Protein AF-K1Z1I6-F1 (afdb_monomer)

Nearest PDB structures (foldseek):
  6q6f-assembly1_A  TM=4.131E-01  e=9.429E-01  Homo sapiens
  6hsb-assembly1_A  TM=4.405E-01  e=1.726E+00  Acidithiobacillus caldus SM-1
  6smf-assembly1_A  TM=3.821E-01  e=1.411E+00  Zymomonas mobilis subsp. mobilis ZM4 = ATCC 31821
  2p9j-assembly1_D  TM=3.889E-01  e=2.582E+00  Aquifex aeolicus VF5

Solvent-accessible surface area (backbone atoms only — not comparable to full-atom values): 6512 Å² total; per-residue (Å²): 132,88,78,79,81,66,95,42,87,88,37,46,66,58,52,35,57,65,35,99,62,62,60,55,78,60,60,29,36,32,40,29,16,32,57,78,52,69,89,44,34,97,45,70,71,64,38,58,75,49,62,58,33,61,60,56,55,55,67,49,48,72,61,37,51,77,68,69,27,45,77,46,82,42,54,47,49,94,58,34,69,58,49,48,67,72,67,61,49,74,41,75,47,81,61,54,65,36,55,72,64,42,56,74,84,76,74,124

Sequence (108 aa):
MNNTIVNLPHTRPLIAKKNINGGKLPKKVAIIYTDERREDFGTDEEYQTVSGSKEEAYGFQPYFEKLKIKTVYLKGNASLANNLRHEKPDMALNLVTTVKGYDYLGAT

Sec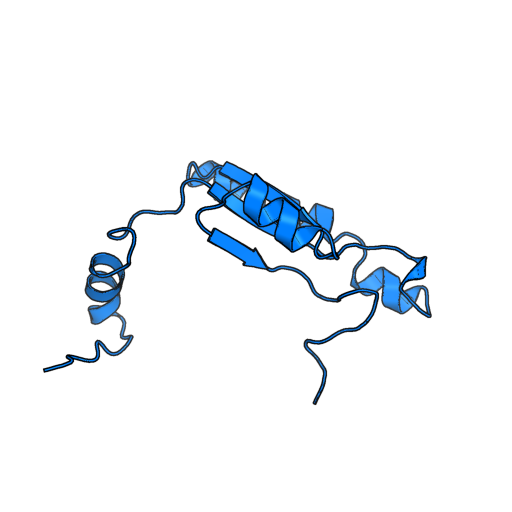ondary structure (DSSP, 8-state):
--------TTTHHHHHHTSTTTTPPPSEEEEEE----GGG-SSHHHHHTTTTHHHHHHHTHHHHHHTT-EEEEEESSTTHHHHHHHH--SEEEE----BTTB-SSS--

Mean predicted aligned error: 7.89 Å

pLDDT: mean 87.11, std 14.19, range [37.5, 98.44]

Structure (mmCIF, N/CA/C/O backbone):
data_AF-K1Z1I6-F1
#
_entry.id   AF-K1Z1I6-F1
#
loop_
_atom_site.group_PDB
_atom_site.id
_atom_site.type_symbol
_atom_site.label_atom_id
_atom_site.label_alt_id
_atom_site.label_comp_id
_atom_site.label_asym_id
_atom_site.label_entity_id
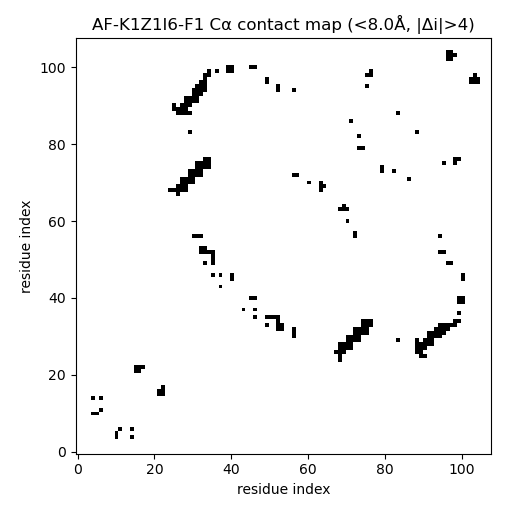_atom_site.label_seq_id
_atom_site.pdbx_PDB_ins_code
_atom_site.Cartn_x
_atom_site.Cartn_y
_atom_site.Cartn_z
_atom_site.occupancy
_atom_site.B_iso_or_equiv
_atom_site.auth_seq_id
_atom_site.aut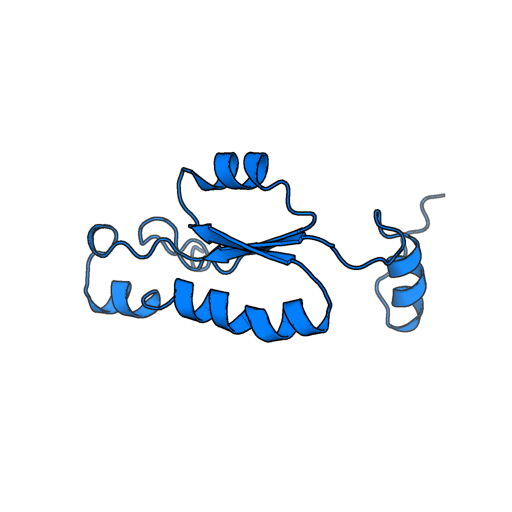h_comp_id
_atom_site.auth_asym_id
_atom_site.auth_atom_id
_atom_site.pdbx_PDB_model_num
ATOM 1 N N . MET A 1 1 ? -39.584 -8.771 1.074 1.00 39.28 1 MET A N 1
ATOM 2 C CA . MET A 1 1 ? -39.390 -7.651 0.126 1.00 39.28 1 MET A CA 1
ATOM 3 C C . MET A 1 1 ? -37.935 -7.215 0.209 1.00 39.28 1 MET A C 1
ATOM 5 O O . MET A 1 1 ? -37.524 -6.718 1.252 1.00 39.28 1 MET A O 1
ATOM 9 N N . ASN A 1 2 ? -37.131 -7.478 -0.825 1.00 47.94 2 ASN A N 1
ATOM 10 C CA . ASN A 1 2 ? -35.752 -6.987 -0.887 1.00 47.94 2 ASN A CA 1
ATOM 11 C C . ASN A 1 2 ? -35.792 -5.488 -1.194 1.00 47.94 2 ASN A C 1
ATOM 13 O O . ASN A 1 2 ? -35.923 -5.093 -2.347 1.00 47.94 2 ASN A O 1
ATOM 17 N N . ASN A 1 3 ? -35.725 -4.654 -0.155 1.00 57.50 3 ASN A N 1
ATOM 18 C CA . ASN A 1 3 ? -35.560 -3.215 -0.329 1.00 57.50 3 ASN A CA 1
ATOM 19 C C . ASN A 1 3 ? -34.131 -2.947 -0.806 1.00 57.50 3 ASN A C 1
ATOM 21 O O . ASN A 1 3 ? -33.198 -2.886 0.000 1.00 57.50 3 ASN A O 1
ATOM 25 N N . THR A 1 4 ? -33.961 -2.811 -2.116 1.00 72.38 4 THR A N 1
ATOM 26 C CA . THR A 1 4 ? -32.708 -2.386 -2.734 1.00 72.38 4 THR A CA 1
ATOM 27 C C . THR A 1 4 ? -32.430 -0.947 -2.302 1.00 72.38 4 THR A C 1
ATOM 29 O O . THR A 1 4 ? -33.089 -0.013 -2.755 1.00 72.38 4 THR A O 1
ATOM 32 N N . ILE A 1 5 ? -31.498 -0.751 -1.366 1.00 70.19 5 ILE A N 1
ATOM 33 C CA . ILE A 1 5 ? -31.081 0.594 -0.955 1.00 70.19 5 ILE A CA 1
ATOM 34 C C . ILE A 1 5 ? -30.220 1.168 -2.081 1.00 70.19 5 ILE A C 1
ATOM 36 O O . ILE A 1 5 ? -29.096 0.722 -2.298 1.00 70.19 5 ILE A O 1
ATOM 40 N N . VAL A 1 6 ? -30.754 2.151 -2.799 1.00 75.00 6 VAL A N 1
ATOM 41 C CA . VAL A 1 6 ? -30.041 2.862 -3.867 1.00 75.00 6 VAL A CA 1
ATOM 42 C C . VAL A 1 6 ? -28.964 3.754 -3.242 1.00 75.00 6 VAL A C 1
ATOM 44 O O . VAL A 1 6 ? -29.232 4.418 -2.240 1.00 75.00 6 VAL A O 1
ATOM 47 N N . ASN A 1 7 ? -27.748 3.774 -3.799 1.00 74.56 7 ASN A N 1
ATOM 48 C CA . ASN A 1 7 ? -26.625 4.577 -3.297 1.00 74.56 7 ASN A CA 1
ATOM 49 C C . ASN A 1 7 ? -26.821 6.070 -3.620 1.00 74.56 7 ASN A C 1
ATOM 51 O O . ASN A 1 7 ? -26.507 6.527 -4.715 1.00 74.56 7 ASN A O 1
ATOM 55 N N . LEU A 1 8 ? -27.347 6.821 -2.653 1.00 83.19 8 LEU A N 1
ATOM 56 C CA . LEU A 1 8 ? -27.632 8.255 -2.717 1.00 83.19 8 LEU A CA 1
ATOM 57 C C . LEU A 1 8 ? -27.066 8.935 -1.459 1.00 83.19 8 LEU A C 1
ATOM 59 O O . LEU A 1 8 ? -26.943 8.283 -0.420 1.00 83.19 8 LEU A O 1
ATOM 63 N N . PRO A 1 9 ? -26.750 10.245 -1.480 1.00 79.81 9 PRO A N 1
ATOM 64 C CA . PRO A 1 9 ? -26.163 10.930 -0.323 1.00 79.81 9 PRO A CA 1
ATOM 65 C C . PRO A 1 9 ? -26.920 10.704 0.998 1.00 79.81 9 PRO A C 1
ATOM 67 O O . PRO A 1 9 ? -26.294 10.448 2.024 1.00 79.81 9 PRO A O 1
ATOM 70 N N . HIS A 1 10 ? -28.257 10.703 0.962 1.00 82.56 10 HIS A N 1
ATOM 71 C CA . HIS A 1 10 ? -29.119 10.502 2.133 1.00 82.56 10 HIS A CA 1
ATOM 72 C C . HIS A 1 10 ? -29.270 9.029 2.562 1.00 82.56 10 HIS A C 1
ATOM 74 O O . HIS A 1 10 ? -29.714 8.759 3.676 1.00 82.56 10 HIS A O 1
ATOM 80 N N . THR A 1 11 ? -28.889 8.061 1.720 1.00 79.38 11 THR A N 1
ATOM 81 C CA . THR A 1 11 ? -28.933 6.624 2.046 1.00 79.38 11 THR A CA 1
ATOM 82 C C . THR A 1 11 ? -27.580 6.071 2.491 1.00 79.38 11 THR A C 1
ATOM 84 O O . THR A 1 11 ? -27.537 5.007 3.106 1.00 79.38 11 THR A O 1
ATOM 87 N N . ARG A 1 12 ? -26.473 6.798 2.279 1.00 73.69 12 ARG A N 1
ATOM 88 C CA . ARG A 1 12 ? -25.121 6.413 2.73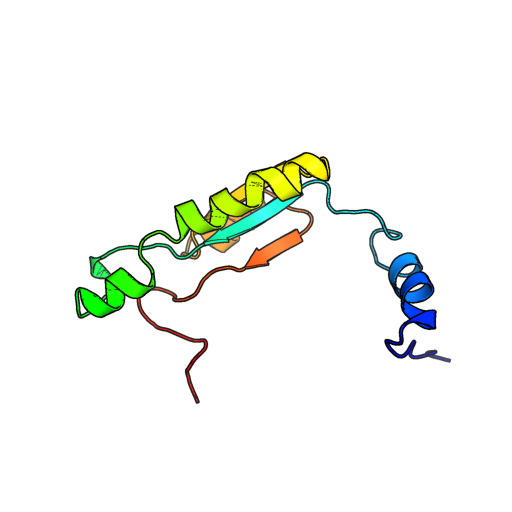4 1.00 73.69 12 ARG A CA 1
ATOM 89 C C . ARG A 1 12 ? -25.034 6.056 4.224 1.00 73.69 12 ARG A C 1
ATOM 91 O O . ARG A 1 12 ? -24.409 5.039 4.522 1.00 73.69 12 ARG A O 1
ATOM 98 N N . PRO A 1 13 ? -25.680 6.778 5.164 1.00 73.50 13 PRO A N 1
ATOM 99 C CA . PRO A 1 13 ? -25.687 6.371 6.570 1.00 73.50 13 PRO A CA 1
ATOM 100 C C . PRO A 1 13 ? -26.391 5.026 6.790 1.00 73.50 13 PRO A C 1
ATOM 102 O O . PRO A 1 13 ? -25.943 4.222 7.602 1.00 73.50 13 PRO A O 1
ATOM 105 N N . LEU A 1 14 ? -27.465 4.749 6.042 1.00 74.69 14 LEU A N 1
ATOM 106 C CA . LEU A 1 14 ? -28.203 3.482 6.109 1.00 74.69 14 LEU A CA 1
ATOM 107 C C . LEU A 1 14 ? -27.384 2.324 5.522 1.00 74.69 14 LEU A C 1
ATOM 109 O O . LEU A 1 14 ? -27.386 1.232 6.086 1.00 74.69 14 LEU A O 1
ATOM 113 N N . ILE A 1 15 ? -26.653 2.576 4.431 1.00 71.31 15 ILE A N 1
ATOM 114 C CA . ILE A 1 15 ? -25.716 1.626 3.813 1.00 71.31 15 ILE A CA 1
ATOM 115 C C . ILE A 1 15 ? -24.559 1.326 4.772 1.00 71.31 15 ILE A C 1
ATOM 117 O O . ILE A 1 15 ? -24.251 0.162 5.006 1.00 71.31 15 ILE A O 1
ATOM 121 N N . ALA A 1 16 ? -23.967 2.351 5.392 1.00 67.06 16 ALA A N 1
ATOM 122 C CA . ALA A 1 16 ? -22.905 2.186 6.382 1.00 67.06 16 ALA A CA 1
ATOM 123 C C . ALA A 1 16 ? -23.382 1.377 7.599 1.00 67.06 16 ALA A C 1
ATOM 125 O O . ALA A 1 16 ? -22.691 0.465 8.047 1.00 67.06 16 ALA A O 1
ATOM 126 N N . LYS A 1 17 ? -24.598 1.654 8.088 1.00 67.38 17 LYS A N 1
ATOM 127 C CA . LYS A 1 17 ? -25.212 0.947 9.223 1.00 67.38 17 LYS A CA 1
ATOM 128 C C . LYS A 1 17 ? -25.554 -0.512 8.903 1.00 67.38 17 LYS A C 1
ATOM 130 O O . LYS A 1 17 ? -25.557 -1.341 9.807 1.00 67.38 17 LYS A O 1
ATOM 135 N N . LYS A 1 18 ? -25.826 -0.823 7.631 1.00 69.56 18 LYS A N 1
ATOM 136 C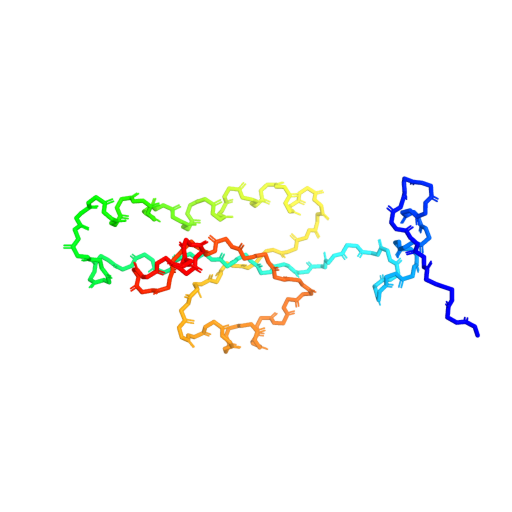 CA . LYS A 1 18 ? -26.022 -2.188 7.119 1.00 69.56 18 LYS A CA 1
ATOM 137 C C . LYS A 1 18 ? -24.737 -2.856 6.623 1.00 69.56 18 LYS A C 1
ATOM 139 O O . LYS A 1 18 ? -24.813 -3.986 6.142 1.00 69.56 18 LYS A O 1
ATOM 144 N N . ASN A 1 19 ? -23.575 -2.202 6.704 1.00 70.12 19 ASN A N 1
ATOM 145 C CA . ASN A 1 19 ? -22.337 -2.864 6.316 1.00 70.12 19 ASN A CA 1
ATOM 146 C C . ASN A 1 19 ? -22.058 -4.027 7.286 1.00 70.12 19 ASN A C 1
ATOM 148 O O . ASN A 1 19 ? -22.435 -3.997 8.458 1.00 70.12 19 ASN A O 1
ATOM 152 N N . ILE A 1 20 ? -21.387 -5.056 6.778 1.00 65.75 20 ILE A N 1
ATOM 153 C CA . ILE A 1 20 ? -21.086 -6.306 7.495 1.00 65.75 20 ILE A CA 1
ATOM 154 C C . ILE A 1 20 ? -20.290 -6.069 8.795 1.00 65.75 20 ILE A C 1
ATOM 156 O O . ILE A 1 20 ? -20.282 -6.909 9.687 1.00 65.75 20 ILE A O 1
ATOM 160 N N . ASN A 1 21 ? -19.648 -4.905 8.913 1.00 68.75 21 ASN A N 1
ATOM 161 C CA . ASN A 1 21 ? -18.834 -4.471 10.042 1.00 68.75 21 ASN A CA 1
ATOM 162 C C . ASN A 1 21 ? -19.531 -3.407 10.930 1.00 68.75 21 ASN A C 1
ATOM 164 O O . ASN A 1 21 ? -18.880 -2.744 11.740 1.00 68.75 21 ASN A O 1
ATOM 168 N N . GLY A 1 22 ? -20.843 -3.189 10.765 1.00 69.19 22 GLY A N 1
ATOM 169 C CA . GLY A 1 22 ? -21.639 -2.227 11.536 1.00 69.19 22 GLY A CA 1
ATOM 170 C C . GLY A 1 22 ? -21.175 -0.769 11.425 1.00 69.19 22 GLY A C 1
ATOM 171 O O . GLY A 1 22 ? -21.277 -0.021 12.396 1.00 69.19 22 GLY A O 1
ATOM 172 N N . GLY A 1 23 ? -20.608 -0.374 10.282 1.00 71.69 23 GLY A N 1
ATOM 173 C CA . GLY A 1 23 ? -20.072 0.970 10.040 1.00 71.69 23 GLY A CA 1
ATOM 174 C C . GLY A 1 23 ? -18.695 1.232 10.662 1.00 71.69 23 GLY A C 1
ATOM 175 O O . GLY A 1 23 ? -18.217 2.364 10.622 1.00 71.69 23 GLY A O 1
ATOM 176 N N . LYS A 1 24 ? -18.043 0.211 11.234 1.00 83.38 24 LYS A N 1
ATOM 177 C CA . LYS A 1 24 ? -16.691 0.328 11.798 1.00 83.38 24 LYS A CA 1
ATOM 178 C C . LYS A 1 24 ? -15.630 0.269 10.699 1.00 83.38 24 LYS A C 1
ATOM 180 O O . LYS A 1 24 ? -15.756 -0.496 9.738 1.00 83.38 24 LYS A O 1
ATOM 185 N N . LEU A 1 25 ? -14.562 1.044 10.883 1.00 89.56 25 LEU A N 1
ATOM 186 C CA . LEU A 1 25 ? -13.357 0.968 10.055 1.00 89.56 25 LEU A CA 1
ATOM 187 C C . LEU A 1 25 ? -12.653 -0.394 10.227 1.00 89.56 25 LEU A C 1
ATOM 189 O O . LEU A 1 25 ? -12.791 -1.019 11.286 1.00 89.56 25 LEU A O 1
ATOM 193 N N . PRO A 1 26 ? -11.902 -0.861 9.212 1.00 93.62 26 PRO A N 1
ATOM 194 C CA . PRO A 1 26 ? -11.042 -2.031 9.362 1.00 93.62 26 PRO A CA 1
ATOM 195 C C . PRO A 1 26 ? -9.972 -1.757 10.424 1.00 93.62 26 PRO A C 1
ATOM 197 O O . PRO A 1 26 ? -9.477 -0.640 10.538 1.00 93.62 26 PRO A O 1
ATOM 200 N N . LYS A 1 27 ? -9.594 -2.772 11.199 1.00 95.00 27 LYS A N 1
ATOM 201 C CA . LYS A 1 27 ? -8.484 -2.684 12.1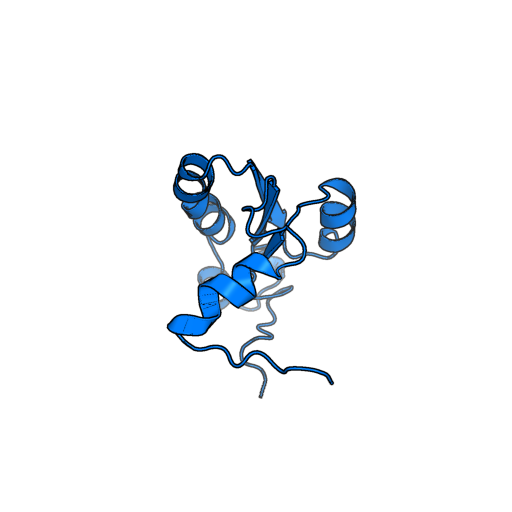58 1.00 95.00 27 LYS A CA 1
ATOM 202 C C . LYS A 1 27 ? -7.150 -2.965 11.480 1.00 95.00 27 LYS A C 1
ATOM 204 O O . LYS A 1 27 ? -6.131 -2.428 11.910 1.00 95.00 27 LYS A O 1
ATOM 209 N N . LYS A 1 28 ? -7.153 -3.807 10.442 1.00 97.12 28 LYS A N 1
ATOM 210 C CA . LYS A 1 28 ? -5.975 -4.174 9.656 1.00 97.12 28 LYS A CA 1
ATOM 211 C C . LYS A 1 28 ? -6.258 -4.096 8.159 1.00 97.12 28 LYS A C 1
ATOM 213 O O . LYS A 1 28 ? -7.192 -4.728 7.674 1.00 97.12 28 LYS A O 1
ATOM 218 N N . VAL A 1 29 ? -5.417 -3.370 7.430 1.00 98.00 29 VAL A N 1
ATOM 219 C CA . VAL A 1 29 ? -5.488 -3.226 5.973 1.00 98.00 29 VAL A CA 1
ATOM 220 C C . VAL A 1 29 ? -4.220 -3.780 5.341 1.00 98.00 29 VAL A C 1
ATOM 222 O O . VAL A 1 29 ? -3.115 -3.444 5.762 1.00 98.00 29 VAL A O 1
ATOM 225 N N . ALA A 1 30 ? -4.376 -4.631 4.332 1.00 98.44 30 ALA A N 1
ATOM 226 C CA . ALA A 1 30 ? -3.278 -4.997 3.450 1.00 98.44 30 ALA A CA 1
ATOM 227 C C . ALA A 1 30 ? -3.223 -4.021 2.275 1.00 98.44 30 ALA A C 1
ATOM 229 O O . ALA A 1 30 ? -4.232 -3.818 1.610 1.00 98.44 30 ALA A O 1
ATOM 230 N N . ILE A 1 31 ? -2.061 -3.436 2.009 1.00 98.25 31 ILE A N 1
ATOM 231 C CA . ILE A 1 31 ? -1.807 -2.632 0.815 1.00 98.25 31 ILE A CA 1
ATOM 232 C C . ILE A 1 31 ? -0.955 -3.489 -0.112 1.00 98.25 31 ILE A C 1
ATOM 234 O O . ILE A 1 31 ? 0.138 -3.923 0.258 1.00 98.25 31 ILE A O 1
ATOM 238 N N . ILE A 1 32 ? -1.495 -3.796 -1.284 1.00 98.12 32 ILE A N 1
ATOM 239 C CA . ILE A 1 32 ? -0.870 -4.688 -2.254 1.00 98.12 32 ILE A CA 1
ATOM 240 C C . ILE A 1 32 ? -0.214 -3.829 -3.329 1.00 98.12 32 ILE A C 1
ATOM 242 O O . ILE A 1 32 ? -0.889 -2.978 -3.898 1.00 98.12 32 ILE A O 1
ATOM 246 N N . TYR A 1 33 ? 1.068 -4.051 -3.606 1.00 96.94 33 TYR A N 1
ATOM 247 C CA . TYR A 1 33 ? 1.849 -3.286 -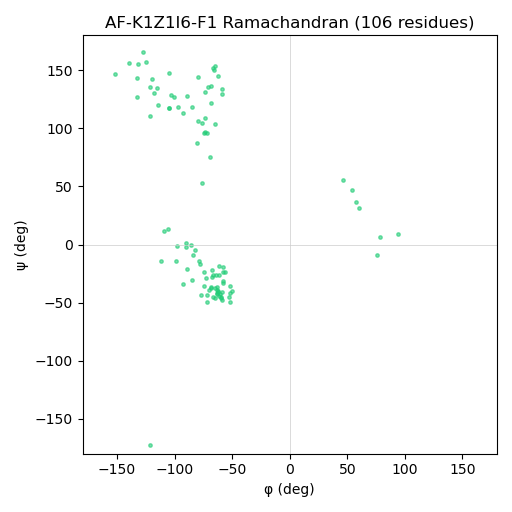4.582 1.00 96.94 33 TYR A CA 1
ATOM 248 C C . TYR A 1 33 ? 2.496 -4.200 -5.623 1.00 96.94 33 TYR A C 1
ATOM 250 O O . TYR A 1 33 ? 2.686 -5.393 -5.372 1.00 96.94 33 TYR A O 1
ATOM 258 N N . THR A 1 34 ? 2.825 -3.653 -6.792 1.00 95.38 34 THR A N 1
ATOM 259 C CA . THR A 1 34 ? 3.470 -4.393 -7.886 1.00 95.38 34 THR A CA 1
ATOM 260 C C . THR A 1 34 ? 4.804 -4.998 -7.436 1.00 95.38 34 THR A C 1
ATOM 262 O O . THR A 1 34 ? 5.620 -4.338 -6.796 1.00 95.38 34 THR A O 1
ATOM 265 N N . ASP A 1 35 ? 5.040 -6.272 -7.760 1.00 95.44 35 ASP A N 1
ATOM 266 C CA . ASP A 1 35 ? 6.350 -6.904 -7.556 1.00 95.44 35 ASP A CA 1
ATOM 267 C C . ASP A 1 35 ? 7.286 -6.520 -8.711 1.00 95.44 35 ASP A C 1
ATOM 269 O O . ASP A 1 35 ? 7.350 -7.198 -9.733 1.00 95.44 35 ASP A O 1
ATOM 273 N N . GLU A 1 36 ? 7.959 -5.383 -8.554 1.00 91.81 36 GLU A N 1
ATOM 274 C CA . GLU A 1 36 ? 8.836 -4.731 -9.537 1.00 91.81 36 GLU A CA 1
ATOM 275 C C . GLU A 1 36 ? 10.145 -5.501 -9.793 1.00 91.81 36 GLU A C 1
ATOM 277 O O . GLU A 1 36 ? 11.230 -5.130 -9.350 1.00 91.81 36 GLU A O 1
ATOM 282 N N . ARG A 1 37 ? 10.077 -6.604 -10.538 1.00 93.88 37 ARG A N 1
ATOM 283 C CA . ARG A 1 37 ? 11.282 -7.322 -10.971 1.00 93.88 37 ARG A CA 1
ATOM 284 C C . ARG A 1 37 ? 11.649 -6.895 -12.383 1.00 93.88 37 ARG A C 1
ATOM 286 O O . ARG A 1 37 ? 10.887 -7.151 -13.305 1.00 93.88 37 ARG A O 1
ATOM 293 N N . ARG A 1 38 ? 12.830 -6.297 -12.578 1.00 92.81 38 ARG A N 1
ATOM 294 C CA . ARG A 1 38 ? 13.301 -5.845 -13.904 1.00 92.81 38 ARG A CA 1
ATOM 295 C C . ARG A 1 38 ? 13.237 -6.941 -14.976 1.00 92.81 38 ARG A C 1
ATOM 297 O O . ARG A 1 38 ? 12.926 -6.638 -16.120 1.00 92.81 38 ARG A O 1
ATOM 304 N N . GLU A 1 39 ? 13.498 -8.192 -14.602 1.00 93.69 39 GLU A N 1
ATOM 305 C CA . GLU A 1 39 ? 13.425 -9.379 -15.474 1.00 93.69 39 GLU A CA 1
ATOM 306 C C . GLU A 1 39 ? 12.028 -9.666 -16.051 1.00 93.69 39 GLU A C 1
ATOM 308 O O . GLU A 1 39 ? 11.922 -10.388 -17.037 1.00 93.69 39 GLU A O 1
ATOM 313 N N . ASP A 1 40 ? 10.969 -9.106 -15.463 1.00 91.88 40 ASP A N 1
ATOM 314 C CA . ASP A 1 40 ? 9.596 -9.282 -15.938 1.00 91.88 40 ASP A CA 1
ATOM 315 C C . ASP A 1 40 ? 9.234 -8.325 -17.097 1.00 91.88 40 ASP A C 1
ATOM 317 O O . ASP A 1 40 ? 8.138 -8.433 -17.640 1.00 91.88 40 ASP A O 1
ATOM 321 N N . PHE A 1 41 ? 10.124 -7.401 -17.484 1.00 91.25 41 PHE A N 1
ATOM 322 C CA . PHE A 1 41 ? 9.854 -6.339 -18.465 1.00 91.25 41 PHE A CA 1
ATOM 323 C C . PHE A 1 41 ? 10.780 -6.426 -19.682 1.00 91.25 41 PHE A C 1
ATOM 325 O O . PHE A 1 41 ? 11.972 -6.731 -19.557 1.00 91.25 41 PHE A O 1
ATOM 332 N N . GLY A 1 42 ? 10.242 -6.125 -20.866 1.00 91.69 42 GLY A N 1
ATOM 333 C CA . GLY A 1 42 ? 10.982 -6.167 -22.125 1.00 91.69 42 GLY A CA 1
ATOM 334 C C . GLY A 1 42 ? 11.941 -4.991 -22.271 1.00 91.69 42 GLY A C 1
ATOM 335 O O . GLY A 1 42 ? 13.054 -5.165 -22.773 1.00 91.69 42 GLY A O 1
ATOM 336 N N . THR A 1 43 ? 11.554 -3.813 -21.776 1.00 93.12 43 THR A N 1
ATOM 337 C CA . THR A 1 43 ? 12.377 -2.597 -21.852 1.00 93.12 43 THR A CA 1
ATOM 338 C C . THR A 1 43 ? 12.564 -1.913 -20.497 1.00 93.12 43 THR A C 1
ATOM 340 O O . THR A 1 43 ? 11.889 -2.221 -19.512 1.00 93.12 43 THR A O 1
ATOM 343 N N . ASP A 1 44 ? 13.530 -0.992 -20.430 1.00 94.25 44 ASP A N 1
ATOM 344 C CA . ASP A 1 44 ? 13.745 -0.177 -19.233 1.00 94.25 44 ASP A CA 1
ATOM 345 C C . ASP A 1 44 ? 12.589 0.802 -19.031 1.00 94.25 44 ASP A C 1
ATOM 347 O O . ASP A 1 44 ? 12.157 1.004 -17.902 1.00 94.25 44 ASP A O 1
ATOM 351 N N . GLU A 1 45 ? 12.048 1.365 -20.112 1.00 93.31 45 GLU A N 1
ATOM 352 C CA . GLU A 1 45 ? 10.912 2.285 -20.074 1.00 93.31 45 GLU A CA 1
ATOM 353 C C . GLU A 1 45 ? 9.681 1.624 -19.450 1.00 93.31 45 GLU A C 1
ATOM 355 O O . GLU A 1 45 ? 9.057 2.220 -18.576 1.00 93.31 45 GLU A O 1
ATOM 360 N N . GLU A 1 46 ? 9.372 0.380 -19.834 1.00 89.88 46 GLU A N 1
ATOM 361 C CA . GLU A 1 46 ? 8.286 -0.397 -19.229 1.00 89.88 46 GLU A CA 1
ATOM 362 C C . GLU A 1 46 ? 8.511 -0.594 -17.724 1.00 89.88 46 GLU A C 1
ATOM 364 O O . GLU A 1 46 ? 7.609 -0.347 -16.924 1.00 89.88 46 GLU A O 1
ATOM 369 N N . TYR A 1 47 ? 9.728 -0.967 -17.315 1.00 93.81 47 TYR A N 1
ATOM 370 C CA . TYR A 1 47 ? 10.066 -1.120 -15.899 1.00 93.81 47 TYR A CA 1
ATOM 371 C C . TYR A 1 47 ? 9.941 0.200 -15.119 1.00 93.81 47 TYR A C 1
ATOM 373 O O . TYR A 1 47 ? 9.431 0.212 -13.998 1.00 93.81 47 TYR A O 1
ATOM 381 N N . GLN A 1 48 ? 10.352 1.329 -15.703 1.00 93.56 48 GLN A N 1
ATOM 382 C CA . GLN A 1 48 ? 10.244 2.636 -15.048 1.00 93.56 48 GLN A CA 1
ATOM 383 C C . GLN A 1 48 ? 8.793 3.028 -14.740 1.00 93.56 48 GLN A C 1
ATOM 385 O O . GLN A 1 48 ? 8.567 3.755 -13.777 1.00 93.56 48 GLN A O 1
ATOM 390 N N . THR A 1 49 ? 7.804 2.524 -15.490 1.00 90.38 49 THR A N 1
ATOM 391 C CA . THR A 1 49 ? 6.382 2.803 -15.204 1.00 90.38 49 THR A CA 1
ATOM 392 C C . THR A 1 49 ? 5.883 2.188 -13.896 1.00 90.38 49 THR A C 1
ATOM 394 O O . THR A 1 49 ? 4.887 2.654 -13.347 1.00 90.38 49 THR A O 1
ATOM 397 N N . VAL A 1 50 ? 6.563 1.153 -13.391 1.00 91.25 50 VAL A N 1
ATOM 398 C CA . VAL A 1 50 ? 6.193 0.463 -12.145 1.00 91.25 50 VAL A CA 1
ATOM 399 C C . VAL A 1 50 ? 7.194 0.684 -11.016 1.00 91.25 50 VAL A C 1
ATOM 401 O O . VAL A 1 50 ? 6.889 0.367 -9.865 1.00 91.25 50 VAL A O 1
ATOM 404 N N . SER A 1 51 ? 8.386 1.191 -11.335 1.00 94.06 51 SER A N 1
ATOM 405 C CA . SER A 1 51 ? 9.452 1.422 -10.367 1.00 94.06 51 SER A CA 1
ATOM 406 C C . SER A 1 51 ? 8.984 2.384 -9.273 1.00 94.06 51 SER A C 1
ATOM 408 O O . SER A 1 51 ? 8.487 3.471 -9.557 1.00 94.06 51 SER A O 1
ATOM 410 N N . GLY A 1 52 ? 9.180 2.005 -8.013 1.00 95.81 52 GLY A N 1
ATOM 411 C CA . GLY A 1 52 ? 8.732 2.783 -6.856 1.00 95.81 52 GLY A CA 1
ATOM 412 C C . GLY A 1 52 ? 7.360 2.371 -6.315 1.00 95.81 52 GLY A C 1
ATOM 413 O O . GLY A 1 52 ? 6.813 3.041 -5.437 1.00 95.81 52 GLY A O 1
ATOM 414 N N . SER A 1 53 ? 6.793 1.259 -6.800 1.00 95.69 53 SER A N 1
ATOM 415 C CA . SER A 1 53 ? 5.471 0.770 -6.370 1.00 95.69 53 SER A CA 1
ATOM 416 C C . SER A 1 53 ? 5.392 0.515 -4.859 1.00 95.69 53 SER A C 1
ATOM 418 O O . SER A 1 53 ? 4.343 0.685 -4.231 1.00 95.69 53 SER A O 1
ATOM 420 N N . LYS A 1 54 ? 6.500 0.091 -4.241 1.00 97.25 54 LYS A N 1
ATOM 421 C CA . LYS A 1 54 ? 6.558 -0.154 -2.796 1.00 97.25 54 LYS A CA 1
ATOM 422 C C . LYS A 1 54 ? 6.542 1.155 -2.006 1.00 97.25 54 LYS A C 1
ATOM 424 O O . LYS A 1 54 ? 5.841 1.260 -0.999 1.00 97.25 54 LYS A O 1
ATOM 429 N N . GLU A 1 55 ? 7.312 2.139 -2.449 1.00 97.69 55 GLU A N 1
ATOM 430 C CA . GLU A 1 55 ? 7.403 3.470 -1.857 1.00 97.69 55 GLU A CA 1
ATOM 431 C C . GLU A 1 55 ? 6.057 4.194 -1.957 1.00 97.69 55 GLU A C 1
ATOM 433 O O . GLU A 1 55 ? 5.605 4.782 -0.973 1.00 97.69 55 GLU A O 1
ATOM 438 N N . GLU A 1 56 ? 5.369 4.074 -3.096 1.00 96.25 56 GLU A N 1
ATOM 439 C CA . GLU A 1 56 ? 4.007 4.582 -3.274 1.00 96.25 56 GLU A CA 1
ATOM 440 C C . GLU A 1 56 ? 3.043 3.959 -2.257 1.00 96.25 56 GLU A C 1
ATOM 442 O O . GLU A 1 56 ? 2.321 4.675 -1.557 1.00 96.25 56 GLU A O 1
ATOM 447 N N . ALA A 1 57 ? 3.082 2.633 -2.094 1.00 97.44 57 ALA A N 1
ATOM 448 C CA . ALA A 1 57 ? 2.273 1.947 -1.094 1.00 97.44 57 ALA A CA 1
ATOM 449 C C . ALA A 1 57 ? 2.564 2.450 0.330 1.00 97.44 57 ALA A C 1
ATOM 451 O O . ALA A 1 57 ? 1.634 2.660 1.111 1.00 97.44 57 ALA A O 1
ATOM 452 N N . TYR A 1 58 ? 3.832 2.698 0.670 1.00 97.94 58 TYR A N 1
ATOM 453 C CA . TYR A 1 58 ? 4.223 3.260 1.968 1.00 97.94 58 TYR A CA 1
ATOM 454 C C . TYR A 1 58 ? 3.742 4.703 2.158 1.00 97.94 58 TYR A C 1
ATOM 456 O O . TYR A 1 58 ? 3.468 5.108 3.289 1.00 97.94 58 TYR A O 1
ATOM 464 N N . GLY A 1 59 ? 3.540 5.455 1.074 1.00 97.69 59 GLY A N 1
ATOM 465 C CA . GLY A 1 59 ? 2.938 6.789 1.104 1.00 97.69 59 GLY A CA 1
ATOM 466 C C . GLY A 1 59 ? 1.555 6.829 1.767 1.00 97.69 59 GLY A C 1
ATOM 467 O O . GLY A 1 59 ? 1.161 7.856 2.320 1.00 97.69 59 GLY A O 1
ATOM 468 N N . PHE A 1 60 ? 0.835 5.702 1.809 1.00 95.75 60 PHE A N 1
ATOM 469 C CA . PHE A 1 60 ? -0.458 5.601 2.486 1.00 95.75 60 PHE A CA 1
ATOM 470 C C . PHE A 1 60 ? -0.356 5.476 4.016 1.00 95.75 60 PHE A C 1
ATOM 472 O O . PHE A 1 60 ? -1.350 5.713 4.714 1.00 95.75 60 PHE A O 1
ATOM 479 N N . GLN A 1 61 ? 0.815 5.125 4.559 1.00 95.62 61 GLN A N 1
ATOM 480 C CA . GLN A 1 61 ? 1.004 4.865 5.990 1.00 95.62 61 GLN A CA 1
ATOM 481 C C . GLN A 1 61 ? 0.480 5.990 6.896 1.00 95.62 61 GLN A C 1
ATOM 483 O O . GLN A 1 61 ? -0.322 5.692 7.787 1.00 95.62 61 GLN A O 1
ATOM 488 N N . PRO A 1 62 ? 0.821 7.277 6.665 1.00 97.38 62 PRO A N 1
ATOM 489 C CA . PRO A 1 62 ? 0.421 8.353 7.570 1.00 97.38 62 PRO A CA 1
ATOM 490 C C . PRO A 1 62 ? -1.100 8.540 7.639 1.00 97.38 62 PRO A C 1
ATOM 492 O O . PRO A 1 62 ? -1.632 9.033 8.634 1.00 97.38 62 PRO A O 1
ATOM 495 N N . TYR A 1 63 ? -1.825 8.159 6.584 1.00 96.88 63 TYR A N 1
ATOM 496 C CA . TYR A 1 63 ? -3.283 8.256 6.535 1.00 96.88 63 TYR A CA 1
ATOM 497 C C . TYR A 1 63 ? -3.942 7.136 7.344 1.00 96.88 63 TYR A C 1
ATOM 499 O O . TYR A 1 63 ? -4.858 7.401 8.124 1.00 96.88 63 TYR A O 1
ATOM 507 N N . PHE A 1 64 ? -3.451 5.901 7.219 1.00 96.56 64 PHE A N 1
ATOM 508 C CA . PHE A 1 64 ? -3.953 4.773 8.007 1.00 96.56 64 PHE A CA 1
ATOM 509 C C . PHE A 1 64 ? -3.596 4.895 9.495 1.00 96.56 64 PHE A C 1
ATOM 511 O O . PHE A 1 64 ? -4.438 4.600 10.346 1.00 96.56 64 PHE A O 1
ATOM 518 N N . GLU A 1 65 ? -2.416 5.423 9.828 1.00 95.56 65 GLU A N 1
ATOM 519 C CA . GLU A 1 65 ? -2.016 5.705 11.213 1.00 95.56 65 GLU A CA 1
ATOM 520 C C . GLU A 1 65 ? -2.943 6.722 11.891 1.00 95.56 65 GLU A C 1
ATOM 522 O O . GLU A 1 65 ? -3.408 6.483 13.008 1.00 95.56 65 GLU A O 1
ATOM 527 N N . LYS A 1 66 ? -3.300 7.818 11.201 1.00 97.44 66 LYS A N 1
ATOM 528 C CA . LYS A 1 66 ? -4.280 8.806 11.700 1.00 97.44 66 LYS A CA 1
ATOM 529 C C . LYS A 1 66 ? -5.645 8.181 11.994 1.00 97.44 66 LYS A C 1
ATOM 531 O O . LYS A 1 66 ? -6.340 8.620 12.909 1.00 97.44 66 LYS A O 1
ATOM 536 N N . LEU A 1 67 ? -6.015 7.144 11.246 1.00 95.44 67 LEU A N 1
ATOM 537 C CA . LEU A 1 67 ? -7.247 6.378 11.439 1.00 95.44 67 LEU A CA 1
ATOM 538 C C . LEU A 1 67 ? -7.106 5.247 12.473 1.00 95.44 67 LEU A C 1
ATOM 540 O O . LEU A 1 67 ? -8.086 4.554 12.745 1.00 95.44 67 LEU A O 1
ATOM 544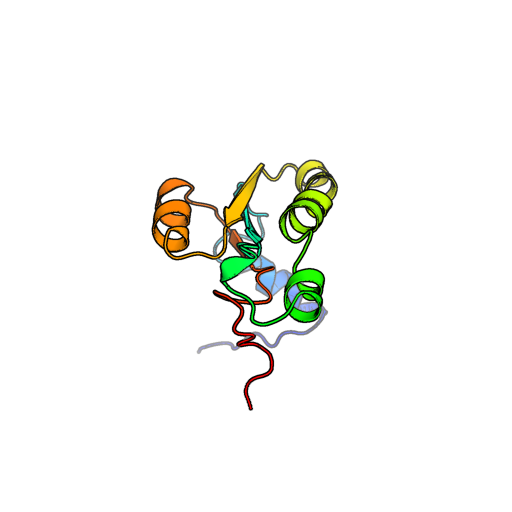 N N . LYS A 1 68 ? -5.919 5.070 13.071 1.00 96.31 68 LYS A N 1
ATOM 545 C CA . LYS A 1 68 ? -5.579 3.973 13.995 1.00 96.31 68 LYS A CA 1
ATOM 546 C C . LYS A 1 68 ? -5.769 2.586 13.366 1.00 96.31 68 LYS A C 1
ATOM 548 O O . LYS A 1 68 ? -6.188 1.642 14.036 1.00 96.31 68 LYS A O 1
ATOM 553 N N . ILE A 1 69 ? -5.462 2.471 12.076 1.00 97.00 69 ILE A N 1
ATOM 554 C CA . ILE A 1 69 ? -5.558 1.243 11.286 1.00 97.00 69 ILE A CA 1
ATOM 555 C C . ILE A 1 69 ? -4.153 0.667 11.108 1.00 97.00 69 ILE A C 1
ATOM 557 O O . ILE A 1 69 ? -3.241 1.365 10.672 1.00 97.00 69 ILE A O 1
ATOM 561 N N . LYS A 1 70 ? -3.967 -0.621 11.413 1.00 97.69 70 LYS A N 1
ATOM 562 C CA . LYS A 1 70 ? -2.705 -1.326 11.160 1.00 97.69 70 LYS A CA 1
ATOM 563 C C . LYS A 1 70 ? -2.554 -1.605 9.665 1.00 97.69 70 LYS A C 1
ATOM 565 O O . LYS A 1 70 ? -3.461 -2.177 9.066 1.00 97.69 70 LYS A O 1
ATOM 570 N N . THR A 1 71 ? -1.402 -1.298 9.084 1.00 97.94 71 THR A N 1
ATOM 571 C CA . THR A 1 71 ? -1.090 -1.643 7.691 1.00 97.94 71 THR A CA 1
ATOM 572 C C . THR A 1 71 ? -0.124 -2.820 7.602 1.00 97.94 71 THR A C 1
ATOM 574 O O . THR A 1 71 ? 0.717 -3.032 8.476 1.00 97.94 71 THR A O 1
ATOM 577 N N . VAL A 1 72 ? -0.271 -3.618 6.545 1.00 98.25 72 VAL A N 1
ATOM 578 C CA . VAL A 1 72 ? 0.732 -4.583 6.077 1.00 98.25 72 VAL A CA 1
ATOM 579 C C . VAL A 1 72 ? 0.894 -4.417 4.575 1.00 98.25 72 VAL A C 1
ATOM 581 O O . VAL A 1 72 ? -0.085 -4.152 3.882 1.00 98.25 72 VAL A O 1
ATOM 584 N N . TYR A 1 73 ? 2.111 -4.569 4.070 1.00 98.31 73 TYR A N 1
ATOM 585 C CA . TYR A 1 73 ? 2.424 -4.303 2.668 1.00 98.31 73 TYR A CA 1
ATOM 586 C C . TYR A 1 73 ? 2.821 -5.595 1.977 1.00 98.31 73 TYR A C 1
ATOM 588 O O . TYR A 1 73 ? 3.781 -6.248 2.387 1.00 98.31 73 TYR A O 1
ATOM 596 N N . LEU A 1 74 ? 2.079 -5.972 0.942 1.00 98.06 74 LEU A N 1
ATOM 597 C CA . LEU A 1 74 ? 2.209 -7.268 0.288 1.00 98.06 74 LEU A CA 1
ATOM 598 C C . LEU A 1 74 ? 2.537 -7.097 -1.193 1.00 98.06 74 LEU A C 1
ATOM 600 O O . LEU A 1 74 ? 1.906 -6.313 -1.890 1.00 98.06 74 LEU A O 1
ATOM 604 N N . LYS A 1 75 ? 3.488 -7.888 -1.686 1.00 96.94 75 LYS A N 1
ATOM 605 C CA . LYS A 1 75 ? 3.780 -7.974 -3.118 1.00 96.94 75 LYS A CA 1
ATOM 606 C C . LYS A 1 75 ? 2.630 -8.647 -3.868 1.00 96.94 75 LYS A C 1
ATOM 608 O O . LYS A 1 75 ? 2.138 -9.693 -3.436 1.00 96.94 75 LYS A O 1
ATOM 613 N N . GLY A 1 76 ? 2.258 -8.091 -5.014 1.00 94.56 76 GLY A N 1
ATOM 614 C CA . GLY A 1 76 ? 1.269 -8.610 -5.956 1.00 94.56 76 GLY A CA 1
ATOM 615 C C . GLY A 1 76 ? 1.787 -9.774 -6.800 1.00 94.56 76 GLY A C 1
ATOM 616 O O . GLY A 1 76 ? 1.738 -9.719 -8.022 1.00 94.56 76 GLY A O 1
ATOM 617 N N . ASN A 1 77 ? 2.323 -10.817 -6.164 1.00 93.88 77 ASN A N 1
ATOM 618 C CA . ASN A 1 77 ? 2.926 -11.964 -6.845 1.00 93.88 77 ASN A CA 1
ATOM 619 C C . ASN A 1 77 ? 2.240 -13.292 -6.478 1.00 93.88 77 ASN A C 1
ATOM 621 O O . ASN A 1 77 ? 1.223 -13.321 -5.785 1.00 93.88 77 ASN A O 1
ATOM 625 N N . ALA A 1 78 ? 2.802 -14.418 -6.927 1.00 93.25 78 ALA A N 1
ATOM 626 C CA . ALA A 1 78 ? 2.235 -15.753 -6.702 1.00 93.25 78 ALA A CA 1
ATOM 627 C C . ALA A 1 78 ? 2.038 -16.110 -5.211 1.00 93.25 78 ALA A C 1
ATOM 629 O O . ALA A 1 78 ? 1.182 -16.929 -4.875 1.00 93.25 78 ALA A O 1
ATOM 630 N N . SER A 1 79 ? 2.783 -15.472 -4.304 1.00 95.69 79 SER A N 1
ATOM 631 C CA . SER A 1 79 ? 2.660 -15.678 -2.858 1.00 95.69 79 SER A CA 1
ATOM 632 C C . SER A 1 79 ? 1.546 -14.844 -2.217 1.00 95.69 79 SER A C 1
ATOM 634 O O . SER A 1 79 ? 1.213 -15.082 -1.056 1.00 95.69 79 SER A O 1
ATOM 636 N N . LEU A 1 80 ? 0.924 -13.905 -2.944 1.00 95.94 80 LEU A N 1
ATOM 637 C CA . LEU A 1 80 ? -0.087 -12.984 -2.416 1.00 95.94 80 LEU A CA 1
ATOM 638 C C . LEU A 1 80 ? -1.231 -13.711 -1.700 1.00 95.94 80 LEU A C 1
ATOM 640 O O . LEU A 1 80 ? -1.600 -13.335 -0.590 1.00 95.94 80 LEU A O 1
ATOM 644 N N . ALA A 1 81 ? -1.765 -14.784 -2.289 1.00 96.31 81 ALA A N 1
ATOM 645 C CA . ALA A 1 81 ? -2.866 -15.538 -1.691 1.00 96.31 81 ALA A CA 1
ATOM 646 C C . ALA A 1 81 ? -2.474 -16.187 -0.349 1.00 96.31 81 ALA A C 1
ATOM 648 O O . ALA A 1 81 ? -3.267 -16.191 0.594 1.00 96.31 81 ALA A O 1
ATOM 649 N N . ASN A 1 82 ? -1.246 -16.709 -0.240 1.00 97.94 82 ASN A N 1
ATOM 650 C CA . ASN A 1 82 ? -0.711 -17.236 1.018 1.00 97.94 82 ASN A CA 1
ATOM 651 C C . ASN A 1 82 ? -0.522 -16.116 2.046 1.00 97.94 82 ASN A C 1
ATOM 653 O O . ASN A 1 82 ? -0.946 -16.259 3.192 1.00 97.94 82 ASN A O 1
ATOM 657 N N . ASN A 1 83 ? 0.048 -14.989 1.622 1.00 97.88 83 ASN A N 1
ATOM 658 C CA . ASN A 1 83 ? 0.298 -13.844 2.489 1.00 97.88 83 ASN A CA 1
ATOM 659 C C . ASN A 1 83 ? -1.008 -13.250 3.029 1.00 97.88 83 ASN A C 1
ATOM 661 O O . ASN A 1 83 ? -1.114 -12.996 4.222 1.00 97.88 83 ASN A O 1
ATOM 665 N N . LEU A 1 84 ? -2.047 -13.114 2.200 1.00 97.69 84 LEU A N 1
ATOM 666 C CA . LEU A 1 84 ? -3.370 -12.660 2.641 1.00 97.69 84 LEU A CA 1
ATOM 667 C C . LEU A 1 84 ? -4.001 -13.623 3.656 1.00 97.69 84 LEU A C 1
ATOM 669 O O . LEU A 1 84 ? -4.571 -13.175 4.651 1.00 97.69 84 LEU A O 1
ATOM 673 N N . ARG A 1 85 ? -3.863 -14.942 3.452 1.00 97.50 85 ARG A N 1
ATOM 674 C CA . ARG A 1 85 ? -4.328 -15.953 4.419 1.00 97.50 85 ARG A CA 1
ATOM 675 C C . ARG A 1 85 ? -3.579 -15.894 5.748 1.00 97.50 85 ARG A C 1
ATOM 677 O O . ARG A 1 85 ? -4.191 -16.123 6.790 1.00 97.50 85 ARG A O 1
ATOM 684 N N . HIS A 1 86 ? -2.277 -15.624 5.709 1.00 98.06 86 HIS A N 1
ATOM 685 C CA . HIS A 1 86 ? -1.445 -15.501 6.902 1.00 98.06 86 HIS A CA 1
ATOM 686 C C . HIS A 1 86 ? -1.754 -14.208 7.664 1.00 98.06 86 HIS A C 1
ATOM 688 O O . HIS A 1 86 ? -2.032 -14.236 8.861 1.00 98.06 86 HIS A O 1
ATOM 694 N N . GLU A 1 87 ? -1.775 -13.080 6.954 1.00 98.06 87 GLU A N 1
ATOM 695 C CA . GLU A 1 87 ? -1.963 -11.761 7.544 1.00 98.06 87 GLU A CA 1
ATOM 696 C C . GLU A 1 87 ? -3.399 -11.511 8.011 1.00 98.06 87 GLU A C 1
ATOM 698 O O . GLU A 1 87 ? -3.589 -10.738 8.951 1.00 98.06 87 GLU A O 1
ATOM 703 N N . LYS A 1 88 ? -4.400 -12.140 7.382 1.00 97.19 88 LYS A N 1
ATOM 704 C CA . LYS A 1 88 ? -5.831 -11.978 7.699 1.00 97.19 88 LYS A CA 1
ATOM 705 C C . LYS A 1 88 ? -6.245 -10.504 7.858 1.00 97.19 88 LYS A C 1
ATOM 707 O O . LYS A 1 88 ? -6.719 -10.117 8.928 1.00 97.19 88 LYS A O 1
ATOM 712 N N . PRO A 1 89 ? -6.006 -9.648 6.850 1.00 97.06 89 PRO A N 1
ATOM 713 C CA . PRO A 1 89 ? -6.470 -8.270 6.913 1.00 97.06 89 PRO A CA 1
ATOM 714 C C . PRO A 1 89 ? -8.006 -8.220 6.872 1.00 97.06 89 PRO A C 1
ATOM 716 O O . PRO A 1 89 ? -8.644 -9.076 6.261 1.00 97.06 89 PRO A O 1
ATOM 719 N N . ASP A 1 90 ? -8.597 -7.187 7.469 1.00 95.38 90 ASP A N 1
ATOM 720 C CA . ASP A 1 90 ? -10.041 -6.933 7.375 1.00 95.38 90 ASP A CA 1
ATOM 721 C C . ASP A 1 90 ? -10.424 -6.384 5.989 1.00 95.38 90 ASP A C 1
ATOM 723 O O . ASP A 1 90 ? -11.573 -6.474 5.563 1.00 95.38 90 ASP A O 1
ATOM 727 N N . MET A 1 91 ? -9.456 -5.777 5.297 1.00 94.38 91 MET A N 1
ATOM 728 C CA . MET A 1 91 ? -9.604 -5.194 3.966 1.00 94.38 91 MET A CA 1
ATOM 729 C C . MET A 1 91 ? -8.265 -5.225 3.224 1.00 94.38 91 MET A C 1
ATOM 731 O O . MET A 1 91 ? -7.210 -5.047 3.833 1.00 94.38 91 MET A O 1
ATOM 735 N N . ALA A 1 92 ? -8.300 -5.403 1.905 1.00 96.56 92 ALA A N 1
ATOM 736 C CA . ALA A 1 92 ? -7.137 -5.237 1.041 1.00 96.56 92 ALA A CA 1
ATOM 737 C C . ALA A 1 92 ? -7.359 -4.066 0.073 1.00 96.56 92 ALA A C 1
ATOM 739 O O . ALA A 1 92 ? -8.427 -3.958 -0.526 1.00 96.56 92 ALA A O 1
ATOM 740 N N . LEU A 1 93 ? -6.352 -3.208 -0.074 1.00 96.50 93 LEU A N 1
ATOM 741 C CA . LEU A 1 93 ? -6.278 -2.155 -1.079 1.00 96.50 93 LEU A CA 1
ATOM 742 C C . LEU A 1 93 ? -5.296 -2.605 -2.161 1.00 96.50 93 LEU A C 1
ATOM 744 O O . LEU A 1 93 ? -4.122 -2.834 -1.871 1.00 96.50 93 LEU A O 1
ATOM 748 N N . ASN A 1 94 ? -5.788 -2.764 -3.387 1.00 95.38 94 ASN A N 1
ATOM 749 C CA . ASN A 1 94 ? -4.974 -3.196 -4.515 1.00 95.38 94 ASN A CA 1
ATOM 750 C C . ASN A 1 94 ? -4.416 -1.984 -5.272 1.00 95.38 94 ASN A C 1
ATOM 752 O O . ASN A 1 94 ? -5.193 -1.259 -5.886 1.00 95.38 94 ASN A O 1
ATOM 756 N N . LEU A 1 95 ? -3.097 -1.795 -5.224 1.00 94.62 95 LEU A N 1
ATOM 757 C CA . LEU A 1 95 ? -2.347 -0.795 -5.997 1.00 94.62 95 LEU A CA 1
ATOM 758 C C . LEU A 1 95 ? -1.494 -1.450 -7.100 1.00 94.62 95 LEU A C 1
ATOM 760 O O . LEU A 1 95 ? -0.617 -0.811 -7.665 1.00 94.62 95 LEU A O 1
ATOM 764 N N . VAL A 1 96 ? -1.696 -2.741 -7.380 1.00 93.06 96 VAL A N 1
ATOM 765 C CA . VAL A 1 96 ? -0.945 -3.456 -8.418 1.00 93.06 96 VAL A CA 1
ATOM 766 C C . VAL A 1 96 ? -1.337 -2.918 -9.791 1.00 93.06 96 VAL A C 1
ATOM 768 O O . VAL A 1 96 ? -2.504 -2.991 -10.175 1.00 93.06 96 VAL A O 1
ATOM 771 N N . THR A 1 97 ? -0.349 -2.425 -10.529 1.00 89.19 97 THR A N 1
ATOM 772 C CA . THR A 1 97 ? -0.493 -1.913 -11.899 1.00 89.19 97 THR A CA 1
ATOM 773 C C . THR A 1 97 ? -0.211 -2.987 -12.945 1.00 89.19 97 THR A C 1
ATOM 775 O O . THR A 1 97 ? -0.881 -3.035 -13.968 1.00 89.19 97 THR A O 1
ATOM 778 N N . THR A 1 98 ? 0.722 -3.905 -12.673 1.00 86.62 98 THR A N 1
ATOM 779 C CA . THR A 1 98 ? 1.059 -5.016 -13.577 1.00 86.62 98 THR A CA 1
ATOM 780 C C . THR A 1 98 ? 1.289 -6.316 -12.810 1.00 86.62 98 THR A C 1
ATOM 782 O O . THR A 1 98 ? 1.644 -6.313 -11.629 1.00 86.62 98 THR A O 1
ATOM 785 N N . VAL A 1 99 ? 1.115 -7.460 -13.477 1.00 85.88 99 VAL A N 1
ATOM 786 C CA . VAL A 1 99 ? 1.516 -8.769 -12.936 1.00 85.88 99 VAL A CA 1
ATOM 787 C C . VAL A 1 99 ? 2.516 -9.402 -13.893 1.00 85.88 99 VAL A C 1
ATOM 789 O O . VAL A 1 99 ? 2.152 -9.824 -14.988 1.00 85.88 99 VAL A O 1
ATOM 792 N N . LYS A 1 100 ? 3.780 -9.491 -13.457 1.00 84.88 100 LYS A N 1
ATOM 793 C CA . LYS A 1 100 ? 4.916 -9.947 -14.278 1.00 84.88 100 LYS A CA 1
ATOM 794 C C . LYS A 1 100 ? 5.061 -9.159 -15.589 1.00 84.88 100 LYS A C 1
ATOM 796 O O . LYS A 1 100 ? 5.143 -9.759 -16.653 1.00 84.88 100 LYS A O 1
ATOM 801 N N . GLY A 1 101 ? 4.998 -7.832 -15.507 1.00 79.19 101 GLY A N 1
ATOM 802 C CA . GLY A 1 101 ? 5.141 -6.944 -16.666 1.00 79.19 101 GLY A CA 1
ATOM 803 C C . GLY A 1 101 ? 3.927 -6.860 -17.589 1.00 79.19 101 GLY A C 1
ATOM 804 O O . GLY A 1 101 ? 3.861 -5.968 -18.424 1.00 79.19 101 GLY A O 1
ATOM 805 N N . TYR A 1 102 ? 2.922 -7.714 -17.397 1.00 79.12 102 TYR A N 1
ATOM 806 C CA . TYR A 1 102 ? 1.663 -7.613 -18.122 1.00 79.12 102 TYR A CA 1
ATOM 807 C C . TYR A 1 102 ? 0.730 -6.627 -17.419 1.00 79.12 102 TYR A C 1
ATOM 809 O O . TYR A 1 102 ? 0.333 -6.840 -16.265 1.00 79.12 102 TYR A O 1
ATOM 817 N N . ASP A 1 103 ? 0.378 -5.557 -18.126 1.00 73.81 103 ASP A N 1
ATOM 818 C CA . ASP A 1 103 ? -0.694 -4.650 -17.734 1.00 73.81 103 ASP A CA 1
ATOM 819 C C . ASP A 1 103 ? -2.044 -5.278 -18.110 1.00 73.81 103 ASP A C 1
ATOM 821 O O . ASP A 1 103 ? -2.420 -5.377 -19.278 1.00 73.81 103 ASP A O 1
ATOM 825 N N . TYR A 1 104 ? -2.766 -5.754 -17.098 1.00 68.62 104 TYR A N 1
ATOM 826 C CA . TYR A 1 104 ? -4.098 -6.340 -17.265 1.00 68.62 104 TYR A CA 1
ATOM 827 C C . TYR A 1 104 ? -5.219 -5.298 -17.146 1.00 68.62 104 TYR A C 1
ATOM 829 O O . TYR A 1 104 ? -6.388 -5.651 -17.295 1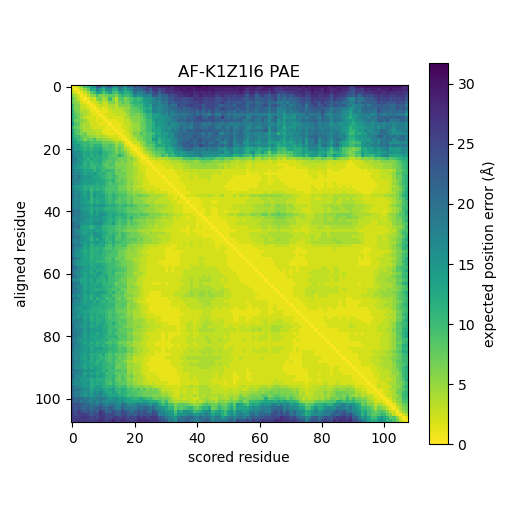.00 68.62 104 TYR A O 1
ATOM 837 N N . LEU A 1 105 ? -4.894 -4.030 -16.864 1.00 60.22 105 LEU A N 1
ATOM 838 C CA . LEU A 1 105 ? -5.861 -2.940 -16.731 1.00 60.22 105 LEU A CA 1
ATOM 839 C C . LEU A 1 105 ? -6.137 -2.242 -18.074 1.00 60.22 105 LEU A C 1
ATOM 841 O O . LEU A 1 105 ? -7.196 -1.636 -18.225 1.00 60.22 105 LEU A O 1
ATOM 845 N N . GLY A 1 106 ? -5.228 -2.366 -19.051 1.00 52.78 106 GLY A N 1
ATOM 846 C CA . GLY A 1 106 ? -5.368 -1.823 -20.411 1.00 52.78 106 GLY A CA 1
ATOM 847 C C . GLY A 1 106 ? -5.846 -2.810 -21.487 1.00 52.78 106 GLY A C 1
ATOM 848 O O . GLY A 1 106 ? -5.988 -2.420 -22.645 1.00 52.78 106 GLY A O 1
ATOM 849 N N . ALA A 1 107 ? -6.083 -4.081 -21.147 1.00 41.88 107 ALA A N 1
ATOM 850 C CA . ALA A 1 107 ? -6.464 -5.101 -22.124 1.00 41.88 107 ALA A CA 1
ATOM 851 C C . ALA A 1 107 ? -7.940 -4.947 -22.551 1.00 41.88 107 ALA A C 1
ATOM 853 O O . ALA A 1 107 ? -8.853 -5.306 -21.805 1.00 41.88 107 ALA A O 1
ATOM 854 N N . THR A 1 108 ? -8.153 -4.427 -23.764 1.00 37.50 108 THR A N 1
ATOM 855 C CA . THR A 1 108 ? -9.426 -4.469 -24.513 1.00 37.50 108 THR A CA 1
ATOM 856 C C . THR A 1 108 ? -9.233 -5.204 -25.824 1.00 37.50 108 THR A C 1
ATOM 858 O O . THR A 1 108 ? -8.126 -5.084 -26.396 1.00 37.50 108 THR A O 1
#

Foldseek 3Di:
DPPPQDDDPVCVVVVLCPPPVRNDDWQEEEEEWEPQDPVLAPDPVLSVVRPCRQVVSCVCVVVCVVVNHHYDYHYPAPCRVVVCVVRVTPYYHYPYQAYSSDRPPPDD

Radius of gyration: 17.61 Å; Cα contacts (8 Å, |Δi|>4): 135; chains: 1; bounding box: 53×28×38 Å